Protein AF-A0A955HX61-F1 (afdb_monomer_lite)

Radius of gyration: 13.35 Å; chains: 1; bounding box: 36×31×33 Å

Structure (mmCIF, N/CA/C/O backbone):
data_AF-A0A955HX61-F1
#
_entry.id   AF-A0A955HX61-F1
#
loop_
_atom_site.group_PDB
_atom_site.id
_atom_site.type_symbol
_atom_site.label_atom_id
_atom_site.label_alt_id
_atom_site.label_comp_id
_atom_site.label_asym_id
_atom_site.label_entity_id
_atom_site.label_seq_id
_atom_site.pdbx_PDB_ins_code
_atom_site.Cartn_x
_atom_site.Cartn_y
_atom_site.Cartn_z
_atom_site.occupancy
_atom_site.B_iso_or_equiv
_atom_site.auth_seq_id
_atom_site.auth_comp_id
_atom_site.auth_asym_id
_atom_site.auth_atom_id
_atom_site.pdbx_PDB_model_num
ATOM 1 N N . MET A 1 1 ? -21.111 -5.993 2.579 1.00 49.50 1 MET A N 1
ATOM 2 C CA . MET A 1 1 ? -20.091 -5.885 1.516 1.00 49.50 1 MET A CA 1
ATOM 3 C C . MET A 1 1 ? -18.856 -5.320 2.185 1.00 49.50 1 MET A C 1
ATOM 5 O O . MET A 1 1 ? -18.956 -4.225 2.707 1.00 49.50 1 MET A O 1
ATOM 9 N N . THR A 1 2 ? -17.769 -6.080 2.291 1.00 59.91 2 THR A N 1
ATOM 10 C CA . THR A 1 2 ? -16.549 -5.615 2.974 1.00 59.91 2 THR A CA 1
ATOM 11 C C . THR A 1 2 ? -15.869 -4.562 2.107 1.00 59.91 2 THR A C 1
ATOM 13 O O . THR A 1 2 ? -15.584 -4.835 0.937 1.00 59.91 2 THR A O 1
ATOM 16 N N . ASN A 1 3 ? -15.641 -3.366 2.647 1.00 86.88 3 ASN A N 1
ATOM 17 C CA . ASN A 1 3 ? -15.014 -2.278 1.902 1.00 86.88 3 ASN A CA 1
ATOM 18 C C . ASN A 1 3 ? -13.504 -2.544 1.815 1.00 86.88 3 ASN A C 1
ATOM 20 O O . ASN A 1 3 ? -12.787 -2.413 2.807 1.00 86.88 3 ASN A O 1
ATOM 24 N N . ARG A 1 4 ? -13.035 -3.014 0.654 1.00 89.56 4 ARG A N 1
ATOM 25 C CA . ARG A 1 4 ? -11.665 -3.510 0.463 1.00 89.56 4 ARG A CA 1
ATOM 26 C C . ARG A 1 4 ? -10.914 -2.666 -0.555 1.00 89.56 4 ARG A C 1
ATOM 28 O O . ARG A 1 4 ? -11.460 -2.392 -1.615 1.00 89.56 4 ARG A O 1
ATOM 35 N N . ALA A 1 5 ? -9.654 -2.348 -0.287 1.00 91.38 5 ALA A N 1
ATOM 36 C CA . ALA A 1 5 ? -8.765 -1.655 -1.218 1.00 91.38 5 ALA A CA 1
ATOM 37 C C . ALA A 1 5 ? -7.585 -2.540 -1.644 1.00 91.38 5 ALA A C 1
ATOM 39 O O . ALA A 1 5 ? -7.287 -3.564 -1.022 1.00 91.38 5 ALA A O 1
ATOM 40 N N . THR A 1 6 ? -6.917 -2.151 -2.726 1.00 92.12 6 THR A N 1
ATOM 41 C CA . THR A 1 6 ? -5.614 -2.694 -3.117 1.00 92.12 6 THR A CA 1
ATOM 42 C C . THR A 1 6 ? -4.576 -1.589 -3.032 1.00 92.12 6 THR A C 1
ATOM 44 O O . THR A 1 6 ? -4.769 -0.530 -3.619 1.00 92.12 6 THR A O 1
ATOM 47 N N . ILE A 1 7 ? -3.480 -1.841 -2.321 1.00 92.31 7 ILE A N 1
ATOM 48 C CA . ILE A 1 7 ? -2.403 -0.880 -2.093 1.00 92.31 7 ILE A CA 1
ATOM 49 C C . ILE A 1 7 ? -1.129 -1.369 -2.782 1.00 92.31 7 ILE A C 1
ATOM 51 O O . ILE A 1 7 ? -0.712 -2.511 -2.593 1.00 92.31 7 ILE A O 1
ATOM 55 N N . PHE A 1 8 ? -0.480 -0.497 -3.547 1.00 91.31 8 PHE A N 1
ATOM 56 C CA . PHE A 1 8 ? 0.835 -0.741 -4.135 1.00 91.31 8 PHE A CA 1
ATOM 57 C C . PHE A 1 8 ? 1.891 0.158 -3.494 1.00 91.31 8 PHE A C 1
ATOM 59 O O . PHE A 1 8 ? 1.782 1.381 -3.531 1.00 91.31 8 PHE A O 1
ATOM 66 N N . LEU A 1 9 ? 2.936 -0.455 -2.946 1.00 90.94 9 LEU A N 1
ATOM 67 C CA . LEU A 1 9 ? 4.087 0.220 -2.349 1.00 90.94 9 LEU A CA 1
ATOM 68 C C . LEU A 1 9 ? 5.336 0.063 -3.223 1.00 90.94 9 LEU A C 1
ATOM 70 O O . LEU A 1 9 ? 5.374 -0.735 -4.168 1.00 90.94 9 LEU A O 1
ATOM 74 N N . ASN A 1 10 ? 6.371 0.841 -2.907 1.00 87.38 10 ASN A N 1
ATOM 75 C CA . ASN A 1 10 ? 7.612 0.926 -3.678 1.00 87.38 10 ASN A CA 1
ATOM 76 C C . ASN A 1 10 ? 8.655 -0.149 -3.301 1.00 87.38 10 ASN A C 1
ATOM 78 O O . ASN A 1 10 ? 9.840 0.134 -3.127 1.00 87.38 10 ASN A O 1
ATOM 82 N N . GLY A 1 11 ? 8.223 -1.397 -3.149 1.00 86.31 11 GLY A N 1
ATOM 83 C CA . GLY A 1 11 ? 9.109 -2.542 -2.942 1.00 86.31 11 GLY A CA 1
ATOM 84 C C . GLY A 1 11 ? 9.260 -3.395 -4.197 1.00 86.31 11 GLY A C 1
ATOM 85 O O . GLY A 1 11 ? 9.202 -2.927 -5.338 1.00 86.31 11 GLY A O 1
ATOM 86 N N . ARG A 1 12 ? 9.436 -4.699 -3.984 1.00 85.19 12 ARG A N 1
ATOM 87 C CA . ARG A 1 12 ? 9.534 -5.690 -5.048 1.00 85.19 12 ARG A CA 1
ATOM 88 C C . ARG A 1 12 ? 8.236 -5.724 -5.840 1.00 85.19 12 ARG A C 1
ATOM 90 O O . ARG A 1 12 ? 7.160 -6.011 -5.315 1.00 85.19 12 ARG A O 1
ATOM 97 N N . ARG A 1 13 ? 8.380 -5.490 -7.141 1.00 86.06 13 ARG A N 1
ATOM 98 C CA . ARG A 1 13 ? 7.263 -5.412 -8.080 1.00 86.06 13 ARG A CA 1
ATOM 99 C C . ARG A 1 13 ? 6.501 -6.742 -8.118 1.00 86.06 13 ARG A C 1
ATOM 101 O O . ARG A 1 13 ? 7.118 -7.782 -8.379 1.00 86.06 13 ARG A O 1
ATOM 108 N N . PRO A 1 14 ? 5.181 -6.733 -7.884 1.00 81.38 14 PRO A N 1
ATOM 109 C CA . PRO A 1 14 ? 4.358 -7.920 -8.048 1.00 81.38 14 PRO A CA 1
ATOM 110 C C . PRO A 1 14 ? 4.264 -8.304 -9.532 1.00 81.38 14 PRO A C 1
ATOM 112 O O . PRO A 1 14 ? 4.343 -7.460 -10.425 1.00 81.38 14 PRO A O 1
ATOM 115 N N . THR A 1 15 ? 4.088 -9.595 -9.813 1.00 76.25 15 THR A N 1
ATOM 116 C CA . THR A 1 15 ? 3.858 -10.071 -11.187 1.00 76.25 15 THR A CA 1
ATOM 117 C C . THR A 1 15 ? 2.365 -10.124 -11.492 1.00 76.25 15 THR A C 1
ATOM 119 O O . THR A 1 15 ? 1.567 -10.344 -10.585 1.00 76.25 15 THR A O 1
ATOM 122 N N . LYS A 1 16 ? 1.964 -10.028 -12.770 1.00 69.81 16 LYS A N 1
ATOM 123 C CA . LYS A 1 16 ? 0.547 -10.138 -13.186 1.00 69.81 16 LYS A CA 1
ATOM 124 C C . LYS A 1 16 ? -0.162 -11.408 -12.687 1.00 69.81 16 LYS A C 1
ATOM 126 O O . LYS A 1 16 ? -1.375 -11.405 -12.575 1.00 69.81 16 LYS A O 1
ATOM 131 N N . LYS A 1 17 ? 0.577 -12.481 -12.373 1.00 67.00 17 LYS A N 1
ATOM 132 C CA . LYS A 1 17 ? 0.024 -13.719 -11.790 1.00 67.00 17 LYS A CA 1
ATOM 133 C C . LYS A 1 17 ? -0.323 -13.594 -10.303 1.00 67.00 17 LYS A C 1
ATOM 135 O O . LYS A 1 17 ? -1.155 -14.339 -9.808 1.00 67.00 17 LYS A O 1
ATOM 140 N N . THR A 1 18 ? 0.362 -12.706 -9.588 1.00 69.19 18 THR A N 1
ATOM 141 C CA . THR A 1 18 ? 0.196 -12.465 -8.144 1.00 69.19 18 THR A CA 1
ATOM 142 C C . THR A 1 18 ? -0.863 -11.397 -7.867 1.00 69.19 18 THR A C 1
ATOM 144 O O . THR A 1 18 ? -1.409 -11.309 -6.771 1.00 69.19 18 THR A O 1
ATOM 147 N N . ILE A 1 19 ? -1.131 -10.574 -8.876 1.00 71.25 19 ILE A N 1
ATOM 148 C CA . ILE A 1 19 ? -2.093 -9.487 -8.855 1.00 71.25 19 ILE A CA 1
ATOM 149 C C . ILE A 1 19 ? -3.469 -10.058 -9.227 1.00 71.25 19 ILE A C 1
ATOM 151 O O . ILE A 1 19 ? -3.643 -10.596 -10.318 1.00 71.25 19 ILE A O 1
ATOM 155 N N . GLY A 1 20 ? -4.430 -9.986 -8.304 1.00 67.69 20 GLY A N 1
ATOM 156 C CA . GLY A 1 20 ? -5.806 -10.437 -8.535 1.00 67.69 20 GLY A CA 1
ATOM 157 C C . GLY A 1 20 ? -6.630 -9.466 -9.394 1.00 67.69 20 GLY A C 1
ATOM 158 O O . GLY A 1 20 ? -6.133 -8.449 -9.868 1.00 67.69 20 GLY A O 1
ATOM 159 N N . ALA A 1 21 ? -7.919 -9.766 -9.578 1.00 66.06 21 ALA A N 1
ATOM 160 C CA . ALA A 1 21 ? -8.840 -8.872 -10.280 1.00 66.06 21 ALA A CA 1
ATOM 161 C C . ALA A 1 21 ? -9.142 -7.597 -9.466 1.00 66.06 21 ALA A C 1
ATOM 163 O O . ALA A 1 21 ? -9.458 -7.666 -8.273 1.00 66.06 21 ALA A O 1
ATOM 164 N N . PHE A 1 22 ? -9.112 -6.445 -10.138 1.00 69.38 22 PHE A N 1
ATOM 165 C CA . PHE A 1 22 ? -9.364 -5.132 -9.547 1.00 69.38 22 PHE A CA 1
ATOM 166 C C . PHE A 1 22 ? -10.808 -4.682 -9.773 1.00 69.38 22 PHE A C 1
ATOM 168 O O . PHE A 1 22 ? -11.099 -3.936 -10.699 1.00 69.38 22 PHE A O 1
ATOM 175 N N . ASN A 1 23 ? -11.729 -5.144 -8.931 1.00 73.31 23 ASN A N 1
ATOM 176 C CA . ASN A 1 23 ? -13.075 -4.560 -8.857 1.00 73.31 23 ASN A CA 1
ATOM 177 C C . ASN A 1 23 ? -13.242 -3.750 -7.564 1.00 73.31 23 ASN A C 1
ATOM 179 O O . ASN A 1 23 ? -14.197 -3.946 -6.815 1.00 73.31 23 ASN A O 1
ATOM 183 N N . ARG A 1 24 ? -12.217 -2.967 -7.221 1.00 84.69 24 ARG A N 1
ATOM 184 C CA . ARG A 1 24 ? -12.083 -2.276 -5.938 1.00 84.69 24 ARG A CA 1
ATOM 185 C C . ARG A 1 24 ? -11.104 -1.102 -6.063 1.00 84.69 24 ARG A C 1
ATOM 187 O O . ARG A 1 24 ? -10.272 -1.164 -6.969 1.00 84.69 24 ARG A O 1
ATOM 194 N N . PRO A 1 25 ? -11.151 -0.105 -5.162 1.00 87.56 25 PRO A N 1
ATOM 195 C CA . PRO A 1 25 ? -10.249 1.039 -5.216 1.00 87.56 25 PRO A CA 1
ATOM 196 C C . PRO A 1 25 ? -8.782 0.614 -5.135 1.00 87.56 25 PRO A C 1
ATOM 198 O O . PRO A 1 25 ? -8.389 -0.175 -4.266 1.00 87.56 25 PRO A O 1
ATOM 201 N N . ILE A 1 26 ? -7.982 1.161 -6.042 1.00 89.69 26 ILE A N 1
ATOM 202 C CA . ILE A 1 26 ? -6.545 0.954 -6.143 1.00 89.69 26 ILE A CA 1
ATOM 203 C C . ILE A 1 26 ? -5.838 2.219 -5.668 1.00 89.69 26 ILE A C 1
ATOM 205 O O . ILE A 1 26 ? -6.016 3.301 -6.222 1.00 89.69 26 ILE A O 1
ATOM 209 N N . MET A 1 27 ? -4.996 2.067 -4.658 1.00 91.12 27 MET A N 1
ATOM 210 C CA . MET A 1 27 ? -4.160 3.130 -4.119 1.00 91.12 27 MET A CA 1
ATOM 211 C C . MET A 1 27 ? -2.699 2.758 -4.334 1.00 91.12 27 MET A C 1
ATOM 213 O O . MET A 1 27 ? -2.323 1.591 -4.208 1.00 91.12 27 MET A O 1
ATOM 217 N N . CYS A 1 28 ? -1.847 3.718 -4.660 1.00 90.50 28 CYS A N 1
ATOM 218 C CA . CYS A 1 28 ? -0.417 3.457 -4.750 1.00 90.50 28 CYS A CA 1
ATOM 219 C C . CYS A 1 28 ? 0.408 4.598 -4.173 1.00 90.50 28 CYS A C 1
ATOM 221 O O . CYS A 1 28 ? -0.022 5.751 -4.187 1.00 90.50 28 CYS A O 1
ATOM 223 N N . SER A 1 29 ? 1.609 4.274 -3.696 1.00 89.25 29 SER A N 1
ATOM 224 C CA . SER A 1 29 ? 2.589 5.311 -3.392 1.00 89.25 29 SER A CA 1
ATOM 225 C C . SER A 1 29 ? 3.122 5.943 -4.680 1.00 89.25 29 SER A C 1
ATOM 227 O O . SER A 1 29 ? 3.107 5.306 -5.741 1.00 89.25 29 SER A O 1
ATOM 229 N N . ASP A 1 30 ? 3.626 7.174 -4.605 1.00 81.94 30 ASP A N 1
ATOM 230 C CA . ASP A 1 30 ? 4.264 7.846 -5.749 1.00 81.94 30 ASP A CA 1
ATOM 231 C C . ASP A 1 30 ? 5.389 6.984 -6.363 1.00 81.94 30 ASP A C 1
ATOM 233 O O . ASP A 1 30 ? 5.437 6.732 -7.570 1.00 81.94 30 ASP A O 1
ATOM 237 N N . GLY A 1 31 ? 6.229 6.377 -5.517 1.00 81.62 31 GLY A N 1
ATOM 238 C CA . GLY A 1 31 ? 7.261 5.441 -5.974 1.00 81.62 31 GLY A CA 1
ATOM 239 C C . GLY A 1 31 ? 6.704 4.215 -6.714 1.00 81.62 31 GLY A C 1
ATOM 240 O O . GLY A 1 31 ? 7.316 3.734 -7.673 1.00 81.62 31 GLY A O 1
ATOM 241 N N . ALA A 1 32 ? 5.522 3.729 -6.323 1.00 86.50 32 ALA A N 1
ATOM 242 C CA . ALA A 1 32 ? 4.883 2.586 -6.963 1.00 86.50 32 ALA A CA 1
ATOM 243 C C . ALA A 1 32 ? 4.256 2.920 -8.326 1.00 86.50 32 ALA A C 1
ATOM 245 O O . ALA A 1 32 ? 4.239 2.064 -9.218 1.00 86.50 32 ALA A O 1
ATOM 246 N N . LEU A 1 33 ? 3.815 4.166 -8.535 1.00 84.19 33 LEU A N 1
ATOM 247 C CA . LEU A 1 33 ? 3.210 4.618 -9.793 1.00 84.19 33 LEU A CA 1
ATOM 248 C C . LEU A 1 33 ? 4.090 4.286 -11.012 1.00 84.19 33 LEU A C 1
ATOM 250 O O . LEU A 1 33 ? 3.586 3.829 -12.042 1.00 84.19 33 LEU A O 1
ATOM 254 N N . LYS A 1 34 ? 5.417 4.413 -10.850 1.00 81.12 34 LYS A N 1
ATOM 255 C CA . LYS A 1 34 ? 6.439 4.151 -11.881 1.00 81.12 34 LYS A CA 1
ATOM 256 C C . LYS A 1 34 ? 6.369 2.742 -12.475 1.00 81.12 34 LYS A C 1
ATOM 258 O O . LYS A 1 34 ? 6.731 2.557 -13.635 1.00 81.12 34 LYS A O 1
ATOM 263 N N . TYR A 1 35 ? 5.937 1.739 -11.705 1.00 83.56 35 TYR A N 1
ATOM 264 C CA . TYR A 1 35 ? 5.801 0.363 -12.197 1.00 83.56 35 TYR A CA 1
ATOM 265 C C . TYR A 1 35 ? 4.347 -0.076 -12.394 1.00 83.56 35 TYR A C 1
ATOM 267 O O . TYR A 1 35 ? 4.098 -0.973 -13.198 1.00 83.56 35 TYR A O 1
ATOM 275 N N . VAL A 1 36 ? 3.393 0.539 -11.693 1.00 84.00 36 VAL A N 1
ATOM 276 C CA . VAL A 1 36 ? 1.961 0.224 -11.800 1.00 84.00 36 VAL A CA 1
ATOM 277 C C . VAL A 1 36 ? 1.416 0.619 -13.179 1.00 84.00 36 VAL A C 1
ATOM 279 O O . VAL A 1 36 ? 0.721 -0.182 -13.807 1.00 84.00 36 VAL A O 1
ATOM 282 N N . GLN A 1 37 ? 1.813 1.781 -13.714 1.00 79.81 37 GLN A N 1
ATOM 283 C CA . GLN A 1 37 ? 1.379 2.231 -15.045 1.00 79.81 37 GLN A CA 1
ATOM 284 C C . GLN A 1 37 ? 1.790 1.263 -16.180 1.00 79.81 37 GLN A C 1
ATOM 286 O O . GLN A 1 37 ? 0.909 0.826 -16.925 1.00 79.81 37 GLN A O 1
ATOM 291 N N . PRO A 1 38 ? 3.065 0.823 -16.303 1.00 81.12 38 PRO A N 1
ATOM 292 C CA . PRO A 1 38 ? 3.462 -0.187 -17.293 1.00 81.12 38 PRO A CA 1
ATOM 293 C C . PRO A 1 38 ? 2.744 -1.538 -17.175 1.00 81.12 38 PRO A C 1
ATOM 295 O O . PRO A 1 38 ? 2.695 -2.301 -18.142 1.00 81.12 38 PRO A O 1
ATOM 298 N N . LEU A 1 39 ? 2.194 -1.874 -16.003 1.00 79.69 39 LEU A N 1
ATOM 299 C CA . LEU A 1 39 ? 1.423 -3.106 -15.818 1.00 79.69 39 LEU A CA 1
ATOM 300 C C . LEU A 1 39 ? 0.008 -3.019 -16.415 1.00 79.69 39 LEU A C 1
ATOM 302 O O . LEU A 1 39 ? -0.650 -4.059 -16.525 1.00 79.69 39 LEU A O 1
ATOM 306 N N . GLY A 1 40 ? -0.422 -1.832 -16.857 1.00 79.94 40 GLY A N 1
ATOM 307 C CA . GLY A 1 40 ? -1.773 -1.559 -17.352 1.00 79.94 40 GLY A CA 1
ATOM 308 C C . GLY A 1 40 ? -2.790 -1.372 -16.227 1.00 79.94 40 GLY A C 1
ATOM 309 O O . GLY A 1 40 ? -3.980 -1.577 -16.440 1.00 79.94 40 GLY A O 1
ATOM 310 N N . ILE A 1 41 ? -2.317 -1.045 -15.023 1.00 82.62 41 ILE A N 1
ATOM 311 C CA . ILE A 1 41 ? -3.153 -0.813 -13.848 1.00 82.62 41 ILE A CA 1
ATOM 312 C C . ILE A 1 41 ? -3.322 0.697 -13.699 1.00 82.62 41 ILE A C 1
ATOM 314 O O . ILE A 1 41 ? -2.333 1.425 -13.622 1.00 82.62 41 ILE A O 1
ATOM 318 N N . ALA A 1 42 ? -4.569 1.158 -13.658 1.00 82.88 42 ALA A N 1
ATOM 319 C CA . ALA A 1 42 ? -4.901 2.551 -13.397 1.00 82.88 42 ALA A CA 1
ATOM 320 C C . ALA A 1 42 ? -5.239 2.708 -11.903 1.00 82.88 42 ALA A C 1
ATOM 322 O O . ALA A 1 42 ? -6.281 2.204 -11.487 1.00 82.88 42 ALA A O 1
ATOM 323 N N . PRO A 1 43 ? -4.369 3.329 -11.084 1.00 86.00 43 PRO A N 1
ATOM 324 C CA . PRO A 1 43 ? -4.697 3.612 -9.692 1.00 86.00 43 PRO A CA 1
ATOM 325 C C . PRO A 1 43 ? -5.787 4.685 -9.605 1.00 86.00 43 PRO A C 1
ATOM 327 O O . PRO A 1 43 ? -5.777 5.631 -10.382 1.00 86.00 43 PRO A O 1
ATOM 330 N N . ASP A 1 44 ? -6.695 4.575 -8.642 1.00 88.06 44 ASP A N 1
ATOM 331 C CA . ASP A 1 44 ? -7.676 5.625 -8.343 1.00 88.06 44 ASP A CA 1
ATOM 332 C C . ASP A 1 44 ? -7.026 6.763 -7.545 1.00 88.06 44 ASP A C 1
ATOM 334 O O . ASP A 1 44 ? -7.331 7.941 -7.750 1.00 88.06 44 ASP A O 1
ATOM 338 N N . PHE A 1 45 ? -6.098 6.403 -6.650 1.00 88.38 45 PHE A N 1
ATOM 339 C CA . PHE A 1 45 ? -5.405 7.334 -5.766 1.00 88.38 45 PHE A CA 1
ATOM 340 C C . PHE A 1 45 ? -3.894 7.117 -5.791 1.00 88.38 45 PHE A C 1
ATOM 342 O O . PHE A 1 45 ? -3.411 5.991 -5.656 1.00 88.38 45 PHE A O 1
ATOM 349 N N . VAL A 1 46 ? -3.148 8.212 -5.906 1.00 88.19 46 VAL A N 1
ATOM 350 C CA . VAL A 1 46 ? -1.693 8.237 -5.733 1.00 88.19 46 VAL A CA 1
ATOM 351 C C . VAL A 1 46 ? -1.396 9.107 -4.527 1.00 88.19 46 VAL A C 1
ATOM 353 O O . VAL A 1 46 ? -1.808 10.264 -4.502 1.00 88.19 46 VAL A O 1
ATOM 356 N N . ILE A 1 47 ? -0.709 8.552 -3.534 1.00 87.75 47 ILE A N 1
ATOM 357 C CA . ILE A 1 47 ? -0.391 9.244 -2.284 1.00 87.75 47 ILE A CA 1
ATOM 358 C C . ILE A 1 47 ? 1.125 9.286 -2.110 1.00 87.75 47 ILE A C 1
ATOM 360 O O . ILE A 1 47 ? 1.805 8.282 -2.319 1.00 87.75 47 ILE A O 1
ATOM 364 N N . GLY A 1 48 ? 1.656 10.443 -1.741 1.00 79.56 48 GLY A N 1
ATOM 365 C CA . GLY A 1 48 ? 3.081 10.626 -1.487 1.00 79.56 48 GLY A CA 1
ATOM 366 C C . GLY A 1 48 ? 3.461 12.099 -1.454 1.00 79.56 48 GLY A C 1
ATOM 367 O O . GLY A 1 48 ? 2.596 12.971 -1.550 1.00 79.56 48 GLY A O 1
ATOM 368 N N . ASP A 1 49 ? 4.759 12.354 -1.327 1.00 70.12 49 ASP A N 1
ATOM 369 C CA . ASP A 1 49 ? 5.303 13.710 -1.188 1.00 70.12 49 ASP A CA 1
ATOM 370 C C . ASP A 1 49 ? 5.577 14.413 -2.523 1.00 70.12 49 ASP A C 1
ATOM 372 O O . ASP A 1 49 ? 5.828 15.610 -2.542 1.00 70.12 49 ASP A O 1
ATOM 376 N N . PHE A 1 50 ? 5.536 13.692 -3.650 1.00 71.19 50 PHE A N 1
ATOM 377 C CA . PHE A 1 50 ? 5.770 14.215 -5.010 1.00 71.19 50 PHE A CA 1
ATOM 378 C C . PHE A 1 50 ? 7.063 15.048 -5.193 1.00 71.19 50 PHE A C 1
ATOM 380 O O . PHE A 1 50 ? 7.244 15.697 -6.224 1.00 71.19 50 PHE A O 1
ATOM 387 N N . ASP A 1 51 ? 8.008 14.964 -4.248 1.00 58.62 51 ASP A N 1
ATOM 388 C CA . ASP A 1 51 ? 9.266 15.729 -4.212 1.00 58.62 51 ASP A CA 1
ATOM 389 C C . ASP A 1 51 ? 10.224 15.383 -5.368 1.00 58.62 51 ASP A C 1
ATOM 391 O O . ASP A 1 51 ? 11.145 16.129 -5.702 1.00 58.62 51 ASP A O 1
ATOM 395 N N . SER A 1 52 ? 10.024 14.233 -6.013 1.00 47.41 52 SER A N 1
ATOM 396 C CA . SER A 1 52 ? 10.912 13.706 -7.049 1.00 47.41 52 SER A CA 1
ATOM 397 C C . SER A 1 52 ? 10.229 13.676 -8.410 1.00 47.41 52 SER A C 1
ATOM 399 O O . SER A 1 52 ? 9.860 12.605 -8.885 1.00 47.41 52 SER A O 1
ATOM 401 N N . GLN A 1 53 ? 10.117 14.840 -9.057 1.00 47.94 53 GLN A N 1
ATOM 402 C CA . GLN A 1 53 ? 9.741 14.975 -10.470 1.00 47.94 53 GLN A CA 1
ATOM 403 C C . GLN A 1 53 ? 8.569 14.070 -10.875 1.00 47.94 53 GLN A C 1
ATOM 405 O O . GLN A 1 53 ? 8.760 13.077 -11.578 1.00 47.94 53 GLN A O 1
ATOM 410 N N . THR A 1 54 ? 7.344 14.403 -10.478 1.00 49.75 54 THR A N 1
ATOM 411 C CA . THR A 1 54 ? 6.179 13.899 -11.209 1.00 49.75 54 THR A CA 1
ATOM 412 C C . THR A 1 54 ? 6.075 14.739 -12.483 1.00 49.75 54 THR A C 1
ATOM 414 O O . THR A 1 54 ? 5.662 15.897 -12.392 1.00 49.75 54 THR A O 1
ATOM 417 N N . PRO A 1 55 ? 6.478 14.252 -13.676 1.00 44.91 55 PRO A N 1
ATOM 418 C CA . PRO A 1 55 ? 6.230 15.020 -14.883 1.00 44.91 55 PRO A CA 1
ATOM 419 C C . PRO A 1 55 ? 4.717 15.215 -14.990 1.00 44.91 55 PRO A C 1
ATOM 421 O O . PRO A 1 55 ? 3.946 14.270 -14.794 1.00 44.91 55 PRO A O 1
ATOM 424 N N . GLU A 1 56 ? 4.280 16.435 -15.297 1.00 49.75 56 GLU A N 1
ATOM 425 C CA . GLU A 1 56 ? 2.864 16.761 -15.525 1.00 49.75 56 GLU A CA 1
ATOM 426 C C . GLU A 1 56 ? 2.206 15.773 -16.509 1.00 49.75 56 GLU A C 1
ATOM 428 O O . GLU A 1 56 ? 1.031 15.452 -16.373 1.00 49.75 56 GLU A O 1
ATOM 433 N N . ASN A 1 57 ? 3.001 15.172 -17.404 1.00 46.59 57 ASN A N 1
ATOM 434 C CA . ASN A 1 57 ? 2.598 14.130 -18.353 1.00 46.59 57 ASN A CA 1
ATOM 435 C C . ASN A 1 57 ? 2.186 12.774 -17.746 1.00 46.59 57 ASN A C 1
ATOM 437 O O . ASN A 1 57 ? 1.621 11.953 -18.464 1.00 46.59 57 ASN A O 1
ATOM 441 N N . THR A 1 58 ? 2.466 12.499 -16.469 1.00 52.25 58 THR A N 1
ATOM 442 C CA . THR A 1 58 ? 1.994 11.272 -15.789 1.00 52.25 58 THR A CA 1
ATOM 443 C C . THR A 1 58 ? 0.672 11.453 -15.057 1.00 52.25 58 THR A C 1
ATOM 445 O O . THR A 1 58 ? 0.094 10.450 -14.633 1.00 52.25 58 THR A O 1
ATOM 448 N N . LYS A 1 59 ? 0.191 12.697 -14.916 1.00 55.12 59 LYS A N 1
ATOM 449 C CA . LYS A 1 59 ? -1.096 13.004 -14.291 1.00 55.12 59 LYS A CA 1
ATOM 450 C C . LYS A 1 59 ? -2.220 12.664 -15.261 1.00 55.12 59 LYS A C 1
ATOM 452 O O . LYS A 1 59 ? -2.567 13.449 -16.136 1.00 55.12 59 LYS A O 1
ATOM 457 N N . SER A 1 60 ? -2.779 11.465 -15.128 1.00 56.84 60 SER A N 1
ATOM 458 C CA . SER A 1 60 ? -4.035 11.144 -15.805 1.00 56.84 60 SER A CA 1
ATOM 459 C C . SER A 1 60 ? -5.183 11.859 -15.091 1.00 56.84 60 SER A C 1
ATOM 461 O O . SER A 1 60 ? -5.279 11.787 -13.868 1.00 56.84 60 SER A O 1
ATOM 463 N N . ASN A 1 61 ? -6.089 12.492 -15.844 1.00 57.19 61 A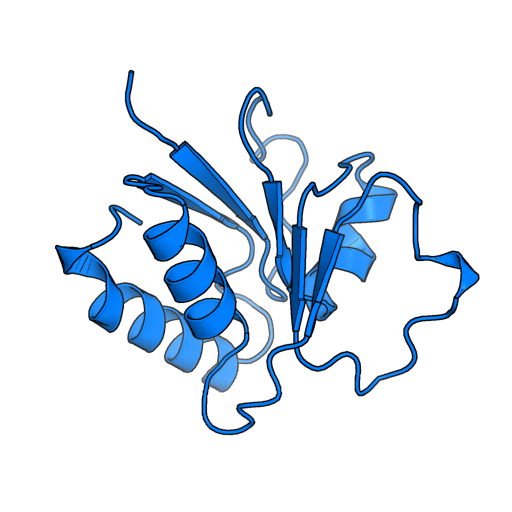SN A N 1
ATOM 464 C CA . ASN A 1 61 ? -7.270 13.183 -15.298 1.00 57.19 61 ASN A CA 1
ATOM 465 C C . ASN A 1 61 ? -8.218 12.266 -14.503 1.00 57.19 61 ASN A C 1
ATOM 467 O O . ASN A 1 61 ? -9.123 12.751 -13.831 1.00 57.19 61 ASN A O 1
ATOM 471 N N . THR A 1 62 ? -8.042 10.949 -14.597 1.00 66.69 62 THR A N 1
ATOM 472 C CA . THR A 1 62 ? -8.823 9.952 -13.853 1.00 66.69 62 THR A CA 1
ATOM 473 C C . THR A 1 62 ? -8.210 9.568 -12.507 1.00 66.69 62 THR A C 1
ATOM 475 O O . THR A 1 62 ? -8.827 8.803 -11.775 1.00 66.69 62 THR A O 1
ATOM 478 N N . VAL A 1 63 ? -7.005 10.049 -12.186 1.00 76.50 63 VAL A N 1
ATOM 479 C CA . VAL A 1 63 ? -6.252 9.659 -10.989 1.00 76.50 63 VAL A CA 1
ATOM 480 C C . VAL A 1 63 ? -6.231 10.819 -10.005 1.00 76.50 63 VAL A C 1
ATOM 482 O O . VAL A 1 63 ? -5.865 11.940 -10.357 1.00 76.50 63 VAL A O 1
ATOM 485 N N . THR A 1 64 ? -6.604 10.553 -8.755 1.00 81.25 64 THR A N 1
ATOM 486 C CA . THR A 1 64 ? -6.560 11.559 -7.692 1.00 81.25 64 THR A CA 1
ATOM 487 C C . THR A 1 64 ? -5.190 11.535 -7.023 1.00 81.25 64 THR A C 1
ATOM 489 O O . THR A 1 64 ? -4.819 10.555 -6.378 1.00 81.25 64 THR A O 1
ATOM 492 N N . TYR A 1 65 ? -4.442 12.625 -7.162 1.00 79.56 65 TYR A N 1
ATOM 493 C CA . TYR A 1 65 ? -3.160 12.819 -6.487 1.00 79.56 65 TYR A CA 1
ATOM 494 C C . TYR A 1 65 ? -3.404 13.460 -5.123 1.00 79.56 65 TYR A C 1
ATOM 496 O O . TYR A 1 65 ? -4.044 14.507 -5.037 1.00 79.56 65 TYR A O 1
ATOM 504 N N . VAL A 1 66 ? -2.931 12.811 -4.064 1.00 80.25 66 VAL A N 1
ATOM 505 C CA . VAL A 1 66 ? -3.133 13.225 -2.675 1.00 80.25 66 VAL A CA 1
ATOM 506 C C . VAL A 1 66 ? -1.771 13.518 -2.075 1.00 80.25 66 VAL A C 1
ATOM 508 O O . VAL A 1 66 ? -1.017 12.609 -1.732 1.00 80.25 66 VAL A O 1
ATOM 511 N N . GLU A 1 67 ? -1.456 14.802 -1.988 1.00 76.62 67 GLU A N 1
ATOM 512 C CA . GLU A 1 67 ? -0.239 15.282 -1.349 1.00 76.62 67 GLU A CA 1
ATOM 513 C C . GLU A 1 67 ? -0.510 15.461 0.145 1.00 76.62 67 GLU A C 1
ATOM 515 O O . GLU A 1 67 ? -1.439 16.169 0.543 1.00 76.62 67 GLU A O 1
ATOM 520 N N . LEU A 1 68 ? 0.277 14.780 0.974 1.00 70.62 68 LEU A N 1
ATOM 521 C CA . LEU A 1 68 ? 0.215 14.896 2.427 1.00 70.62 68 LEU A CA 1
ATOM 522 C C . LEU A 1 68 ? 1.573 15.385 2.908 1.00 70.62 68 LEU A C 1
ATOM 524 O O . LEU A 1 68 ? 2.509 14.603 3.023 1.00 70.62 68 LEU A O 1
ATOM 528 N N . SER A 1 69 ? 1.649 16.673 3.231 1.00 61.78 69 SER A N 1
ATOM 529 C CA . SER A 1 69 ? 2.869 17.398 3.607 1.00 61.78 69 SER A CA 1
ATOM 530 C C . SER A 1 69 ? 3.495 16.980 4.950 1.00 61.78 69 SER A C 1
ATOM 532 O O . SER A 1 69 ? 4.430 17.624 5.428 1.00 61.78 69 SER A O 1
ATOM 534 N N . ASP A 1 70 ? 3.013 15.898 5.570 1.00 71.00 70 ASP A N 1
ATOM 535 C CA . ASP A 1 70 ? 3.605 15.341 6.784 1.00 71.00 70 ASP A CA 1
ATOM 536 C C . ASP A 1 70 ? 4.832 14.485 6.455 1.00 71.00 70 ASP A C 1
ATOM 538 O O . ASP A 1 70 ? 4.742 13.286 6.190 1.00 71.00 70 ASP A O 1
ATOM 542 N N . GLN A 1 71 ? 5.999 15.115 6.524 1.00 66.12 71 GLN A N 1
ATOM 543 C CA . GLN A 1 71 ? 7.302 14.489 6.294 1.00 66.12 71 GLN A CA 1
ATOM 544 C C . GLN A 1 71 ? 7.717 13.496 7.401 1.00 66.12 71 GLN A C 1
ATOM 546 O O . GLN A 1 71 ? 8.719 12.801 7.257 1.00 66.12 71 GLN A O 1
ATOM 551 N N . ASN A 1 72 ? 6.978 13.408 8.516 1.00 71.38 72 ASN A N 1
ATOM 552 C CA . ASN A 1 72 ? 7.287 12.467 9.601 1.00 71.38 72 ASN A CA 1
ATOM 553 C C . ASN A 1 72 ? 6.597 11.110 9.436 1.00 71.38 72 ASN A C 1
ATOM 555 O O . ASN A 1 72 ? 6.860 10.196 10.220 1.00 71.38 72 ASN A O 1
ATOM 559 N N . THR A 1 73 ? 5.690 10.981 8.466 1.00 78.12 73 THR A N 1
ATOM 560 C CA . THR A 1 73 ? 4.941 9.746 8.220 1.00 78.12 73 THR A CA 1
ATOM 561 C C . THR A 1 73 ? 5.371 9.113 6.913 1.00 78.12 73 THR A C 1
ATOM 563 O O . THR A 1 73 ? 5.622 9.789 5.917 1.00 78.12 73 THR A O 1
ATOM 566 N N . THR A 1 74 ? 5.459 7.788 6.916 1.00 84.69 74 THR A N 1
ATOM 567 C CA . THR A 1 74 ? 5.798 7.037 5.705 1.00 84.69 74 THR A CA 1
ATOM 568 C C . THR A 1 74 ? 4.662 7.111 4.681 1.00 84.69 74 THR A C 1
ATOM 570 O O . THR A 1 74 ? 3.489 7.228 5.048 1.00 84.69 74 THR A O 1
ATOM 573 N N . ASP A 1 75 ? 4.979 6.943 3.393 1.00 83.75 75 ASP A N 1
ATOM 574 C CA . ASP A 1 75 ? 3.969 6.836 2.327 1.00 83.75 75 ASP A CA 1
ATOM 575 C C . ASP A 1 75 ? 2.881 5.804 2.659 1.00 83.75 75 ASP A C 1
ATOM 577 O O . ASP A 1 75 ? 1.701 6.008 2.375 1.00 83.75 75 ASP A O 1
ATOM 581 N N . PHE A 1 76 ? 3.254 4.684 3.286 1.00 89.75 76 PHE A N 1
ATOM 582 C CA . PHE A 1 76 ? 2.288 3.649 3.625 1.00 89.75 76 PHE A CA 1
ATOM 583 C C . PHE A 1 76 ? 1.346 4.072 4.759 1.00 89.75 76 PHE A C 1
ATOM 585 O O . PHE A 1 76 ? 0.147 3.818 4.666 1.00 89.75 76 PHE A O 1
ATOM 592 N N . GLU A 1 77 ? 1.835 4.768 5.790 1.00 90.25 77 GLU A N 1
ATOM 593 C CA . GLU A 1 77 ? 0.970 5.329 6.840 1.00 90.25 77 GLU A CA 1
ATOM 594 C C . GLU A 1 77 ? -0.023 6.340 6.272 1.00 90.25 77 GLU A C 1
ATOM 596 O O . GLU A 1 77 ? -1.203 6.299 6.621 1.00 90.25 77 GLU A O 1
ATOM 601 N N . LYS A 1 78 ? 0.433 7.194 5.352 1.00 89.44 78 LYS A N 1
ATOM 602 C CA . LYS A 1 78 ? -0.410 8.149 4.627 1.00 89.44 78 LYS A CA 1
ATOM 603 C C . LYS A 1 78 ? -1.524 7.435 3.857 1.00 89.44 78 LYS A C 1
ATOM 605 O O . LYS A 1 78 ? -2.695 7.793 3.990 1.00 89.44 78 LYS A O 1
ATOM 610 N N . ILE A 1 79 ? -1.187 6.379 3.109 1.00 91.38 79 ILE A N 1
ATOM 611 C CA . ILE A 1 79 ? -2.173 5.574 2.367 1.00 91.38 79 ILE A CA 1
ATOM 612 C C . ILE A 1 79 ? -3.169 4.898 3.319 1.00 91.38 79 ILE A C 1
ATOM 614 O O . ILE A 1 79 ? -4.369 4.890 3.040 1.00 91.38 79 ILE A O 1
ATOM 618 N N . LEU A 1 80 ? -2.706 4.325 4.433 1.00 91.69 80 LEU A N 1
ATOM 619 C CA . LEU A 1 80 ? -3.573 3.649 5.402 1.00 91.69 80 LEU A CA 1
ATOM 620 C C . LEU A 1 80 ? -4.514 4.628 6.111 1.00 91.69 80 LEU A C 1
ATOM 622 O O . LEU A 1 80 ? -5.702 4.336 6.235 1.00 91.69 80 LEU A O 1
ATOM 626 N N . ALA A 1 81 ? -4.024 5.803 6.512 1.00 90.56 81 ALA A N 1
ATOM 627 C CA . ALA A 1 81 ? -4.854 6.860 7.086 1.00 90.56 81 ALA A CA 1
ATOM 628 C C . ALA A 1 81 ? -5.944 7.298 6.098 1.00 90.56 81 ALA A C 1
ATOM 630 O O . ALA A 1 81 ? -7.133 7.261 6.414 1.00 90.56 81 ALA A O 1
ATOM 631 N N . PHE A 1 82 ? -5.550 7.585 4.858 1.00 90.19 82 PHE A N 1
ATOM 632 C CA . PHE A 1 82 ? -6.465 7.957 3.784 1.00 90.19 82 PHE A CA 1
ATOM 633 C C . PHE A 1 82 ? -7.504 6.867 3.462 1.00 90.19 82 PHE A C 1
ATOM 635 O O . PHE A 1 82 ? -8.668 7.163 3.171 1.00 90.19 82 PHE A O 1
ATOM 642 N N . SER A 1 83 ? -7.091 5.597 3.517 1.00 90.56 83 SER A N 1
ATOM 643 C CA . SER A 1 83 ? -7.969 4.433 3.345 1.00 90.56 83 SER A CA 1
ATOM 644 C C . SER A 1 83 ? -8.985 4.342 4.484 1.00 90.56 83 SER A C 1
ATOM 646 O O . SER A 1 83 ? -10.180 4.164 4.239 1.00 90.56 83 SER A O 1
ATOM 648 N N . SER A 1 84 ? -8.522 4.516 5.723 1.00 90.31 84 SER A N 1
ATOM 649 C CA . SER A 1 84 ? -9.360 4.483 6.921 1.00 90.31 84 SER A CA 1
ATOM 650 C C . SER A 1 84 ? -10.426 5.577 6.898 1.00 90.31 84 SER A C 1
ATOM 652 O O . SER A 1 84 ? -11.577 5.306 7.228 1.00 90.31 84 SER A O 1
ATOM 654 N N . GLU A 1 85 ? -10.081 6.798 6.487 1.00 89.94 85 GLU A N 1
ATOM 655 C CA . GLU A 1 85 ? -11.038 7.912 6.377 1.00 89.94 85 GLU A CA 1
ATOM 656 C C . GLU A 1 85 ? -12.165 7.632 5.371 1.00 89.94 85 GLU A C 1
ATOM 658 O O . GLU A 1 85 ? -13.275 8.143 5.510 1.00 89.94 85 GLU A O 1
ATOM 663 N N . ARG A 1 86 ? -11.910 6.774 4.376 1.00 87.75 86 ARG A N 1
ATOM 664 C CA . ARG A 1 86 ? -12.900 6.309 3.387 1.00 87.75 86 ARG A CA 1
ATOM 665 C C . ARG A 1 86 ? -13.668 5.065 3.830 1.00 87.75 86 ARG A C 1
ATOM 667 O O . ARG A 1 86 ? -14.424 4.498 3.040 1.00 87.75 86 ARG A O 1
ATOM 674 N N . GLY A 1 87 ? -13.467 4.627 5.071 1.00 89.38 87 GLY A N 1
ATOM 675 C CA . GLY A 1 87 ? -14.106 3.443 5.631 1.00 89.38 87 GLY A CA 1
ATOM 676 C C . GLY A 1 87 ? -13.625 2.140 4.999 1.00 89.38 87 GLY A C 1
ATOM 677 O O . GLY A 1 87 ? -14.403 1.191 4.934 1.00 89.38 87 GLY A O 1
ATOM 678 N N . VAL A 1 88 ? -12.399 2.090 4.464 1.00 91.94 88 VAL A N 1
ATOM 679 C CA . VAL A 1 88 ? -11.785 0.829 4.025 1.00 91.94 88 VAL A CA 1
ATOM 680 C C . VAL A 1 88 ? -11.501 -0.017 5.260 1.00 91.94 88 VAL A C 1
ATOM 682 O O . VAL A 1 88 ? -10.793 0.415 6.160 1.00 91.94 88 VAL A O 1
ATOM 685 N N . GLU A 1 89 ? -12.029 -1.235 5.279 1.00 91.44 89 GLU A N 1
ATOM 686 C CA . GLU A 1 89 ? -11.883 -2.182 6.391 1.00 91.44 89 GLU A CA 1
ATOM 687 C C . GLU A 1 89 ? -10.789 -3.216 6.115 1.00 91.44 89 GLU A C 1
ATOM 689 O O . GLU A 1 89 ? -10.2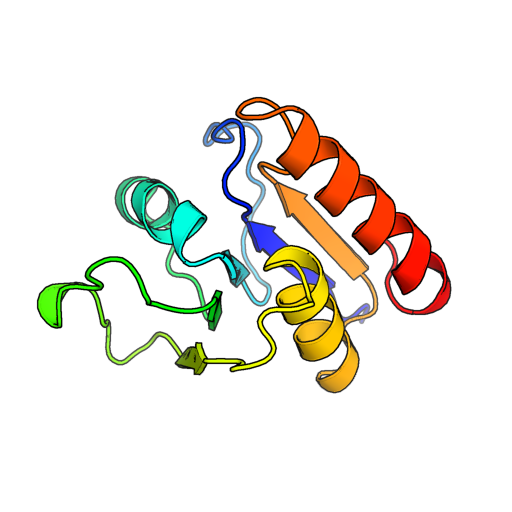65 -3.829 7.041 1.00 91.44 89 GLU A O 1
ATOM 694 N N . LYS A 1 90 ? -10.454 -3.440 4.837 1.00 91.81 90 LYS A N 1
ATOM 695 C CA . LYS A 1 90 ? -9.468 -4.440 4.419 1.00 91.81 90 LYS A CA 1
ATOM 696 C C . LYS A 1 90 ? -8.586 -3.929 3.287 1.00 91.81 90 LYS A C 1
ATOM 698 O O . LYS A 1 90 ? -9.095 -3.345 2.331 1.00 91.81 90 LYS A O 1
ATOM 703 N N . ALA A 1 91 ? -7.289 -4.199 3.328 1.00 91.69 91 ALA A N 1
ATOM 704 C CA . ALA A 1 91 ? -6.354 -3.761 2.299 1.00 91.69 91 ALA A CA 1
ATOM 705 C C . ALA A 1 91 ? -5.429 -4.894 1.852 1.00 91.69 91 ALA A C 1
ATOM 707 O O . ALA A 1 91 ? -4.741 -5.490 2.662 1.00 91.69 91 ALA A O 1
ATOM 708 N N . ASP A 1 92 ? -5.370 -5.151 0.544 1.00 90.88 92 ASP A N 1
ATOM 709 C CA 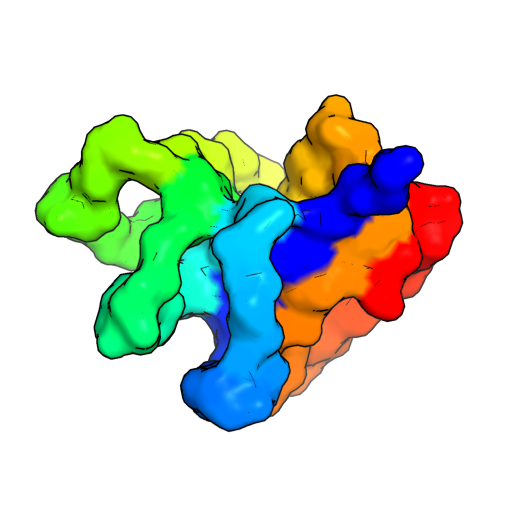. ASP A 1 92 ? -4.370 -6.064 -0.017 1.00 90.88 92 ASP A CA 1
ATOM 710 C C . ASP A 1 92 ? -3.132 -5.267 -0.412 1.00 90.88 92 ASP A C 1
ATOM 712 O O . ASP A 1 92 ? -3.189 -4.472 -1.354 1.00 90.88 92 ASP A O 1
ATOM 716 N N . VAL A 1 93 ? -2.024 -5.475 0.298 1.00 91.06 93 VAL A N 1
ATOM 717 C CA . VAL A 1 93 ? -0.797 -4.692 0.112 1.00 91.06 93 VAL A CA 1
ATOM 718 C C . VAL A 1 93 ? 0.218 -5.461 -0.726 1.00 91.06 93 VAL A C 1
ATOM 720 O O . VAL A 1 93 ? 0.655 -6.559 -0.380 1.00 91.06 93 VAL A O 1
ATOM 723 N N . TYR A 1 94 ? 0.647 -4.847 -1.823 1.00 90.69 94 TYR A N 1
ATOM 724 C C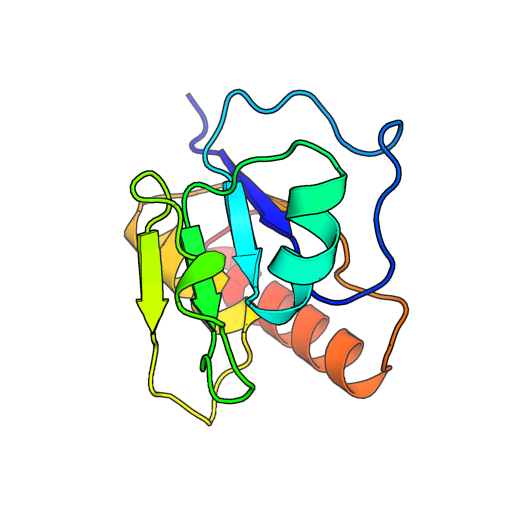A . TYR A 1 94 ? 1.676 -5.360 -2.715 1.00 90.69 94 TYR A CA 1
ATOM 725 C C . TYR A 1 94 ? 2.920 -4.483 -2.676 1.00 90.69 94 TYR A C 1
ATOM 727 O O . TYR A 1 94 ? 2.843 -3.267 -2.522 1.00 90.69 94 TYR A O 1
ATOM 735 N N . GLY A 1 95 ? 4.088 -5.101 -2.855 1.00 87.50 95 GLY A N 1
ATOM 736 C CA . GLY A 1 95 ? 5.353 -4.369 -2.852 1.00 87.50 95 GLY A CA 1
ATOM 737 C C . GLY A 1 95 ? 5.733 -3.815 -1.478 1.00 87.50 95 GLY A C 1
ATOM 738 O O . GLY A 1 95 ? 6.478 -2.849 -1.413 1.00 87.50 95 GLY A O 1
ATOM 739 N N . ALA A 1 96 ? 5.250 -4.404 -0.379 1.00 85.50 96 ALA A N 1
ATOM 740 C CA . ALA A 1 96 ? 5.634 -3.974 0.968 1.00 85.50 96 ALA A CA 1
ATOM 741 C C . ALA A 1 96 ? 7.118 -4.232 1.287 1.00 85.50 96 ALA A C 1
ATOM 743 O O . ALA A 1 96 ? 7.688 -3.538 2.121 1.00 85.50 96 ALA A O 1
ATOM 744 N N . SER A 1 97 ? 7.751 -5.211 0.629 1.00 82.31 97 SER A N 1
ATOM 745 C CA . SER A 1 97 ? 9.123 -5.661 0.899 1.00 82.31 97 SER A CA 1
ATOM 746 C C . SER A 1 97 ? 9.971 -5.756 -0.372 1.00 82.31 97 SER A C 1
ATOM 748 O O . SER A 1 97 ? 9.433 -5.824 -1.475 1.00 82.31 97 SER A O 1
ATOM 750 N N . GLY A 1 98 ? 11.300 -5.825 -0.226 1.00 72.88 98 GLY A N 1
ATOM 751 C CA . GLY A 1 98 ? 12.211 -6.294 -1.281 1.00 72.88 98 GLY A CA 1
ATOM 752 C C . GLY A 1 98 ? 12.987 -5.238 -2.076 1.00 72.88 98 GLY A C 1
ATOM 753 O O . GLY A 1 98 ? 13.605 -5.613 -3.067 1.00 72.88 98 GLY A O 1
ATOM 754 N N . ASN A 1 99 ? 12.983 -3.976 -1.638 1.00 76.44 99 ASN A N 1
ATOM 755 C CA . ASN A 1 99 ? 13.984 -2.981 -2.037 1.00 76.44 99 ASN A CA 1
ATOM 756 C C . ASN A 1 99 ? 14.878 -2.669 -0.828 1.00 76.44 99 ASN A C 1
ATOM 758 O O . ASN A 1 99 ? 15.771 -3.451 -0.512 1.00 76.44 99 ASN A O 1
ATOM 762 N N . GLU A 1 100 ? 14.596 -1.585 -0.113 1.00 82.06 100 GLU A N 1
ATOM 763 C CA . GLU A 1 100 ? 15.383 -1.141 1.038 1.00 82.06 100 GLU A CA 1
ATOM 764 C C . GLU A 1 100 ? 14.776 -1.682 2.345 1.00 82.06 100 GLU A C 1
ATOM 766 O O . GLU A 1 100 ? 13.553 -1.796 2.493 1.00 82.06 100 GLU A O 1
ATOM 771 N N . GLN A 1 101 ? 15.632 -2.131 3.268 1.00 82.56 101 GLN A N 1
ATOM 772 C CA . GLN A 1 101 ? 15.183 -2.843 4.473 1.00 82.56 101 GLN A CA 1
ATOM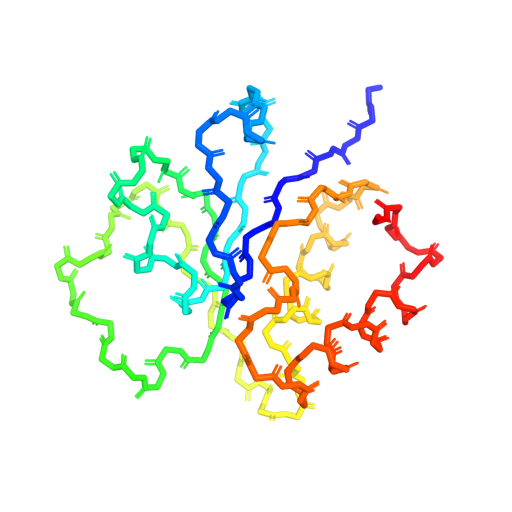 773 C C . GLN A 1 101 ? 14.604 -1.913 5.541 1.00 82.56 101 GLN A C 1
ATOM 775 O O . GLN A 1 101 ? 13.683 -2.304 6.255 1.00 82.56 101 GLN A O 1
ATOM 780 N N . ASP A 1 102 ? 15.112 -0.690 5.627 1.00 80.94 102 ASP A N 1
ATOM 781 C CA . ASP A 1 102 ? 14.550 0.404 6.417 1.00 80.94 102 ASP A CA 1
ATOM 782 C C . ASP A 1 102 ? 13.120 0.739 5.970 1.00 80.94 102 ASP A C 1
ATOM 784 O O . ASP A 1 102 ? 12.215 0.782 6.804 1.00 80.94 102 ASP A O 1
ATOM 788 N N . HIS A 1 103 ? 12.871 0.840 4.663 1.00 81.62 103 HIS A N 1
ATOM 789 C CA . HIS A 1 103 ? 11.525 1.011 4.113 1.00 81.62 103 HIS A CA 1
ATOM 790 C C . HIS A 1 103 ? 10.608 -0.175 4.422 1.00 81.62 103 HIS A C 1
ATOM 792 O O . HIS A 1 103 ? 9.446 0.017 4.779 1.00 81.62 103 HIS A O 1
ATOM 798 N N . PHE A 1 104 ? 11.110 -1.411 4.344 1.00 86.25 104 PHE A N 1
ATOM 799 C CA . PHE A 1 104 ? 10.322 -2.578 4.749 1.00 86.25 104 PHE A CA 1
ATOM 800 C C . PHE A 1 104 ? 9.953 -2.539 6.239 1.00 86.25 104 PHE A C 1
ATOM 802 O O . PHE A 1 104 ? 8.811 -2.838 6.594 1.00 86.25 104 PHE A O 1
ATOM 809 N N . LEU A 1 105 ? 10.888 -2.146 7.108 1.00 86.38 105 LEU A N 1
ATOM 810 C CA . LEU A 1 105 ? 10.629 -2.021 8.540 1.00 86.38 105 LEU A CA 1
ATOM 811 C C . LEU A 1 105 ? 9.609 -0.912 8.831 1.00 86.38 105 LEU A C 1
ATOM 813 O O . LEU A 1 105 ? 8.694 -1.126 9.626 1.00 86.38 105 LEU A O 1
ATOM 817 N N . GLY A 1 106 ? 9.713 0.225 8.136 1.00 87.94 106 GLY A N 1
ATOM 818 C CA . GLY A 1 106 ? 8.712 1.291 8.170 1.00 87.94 106 GLY A CA 1
ATOM 819 C C . GLY A 1 106 ? 7.331 0.793 7.742 1.00 87.94 106 GLY A C 1
ATOM 820 O O . GLY A 1 106 ? 6.343 1.030 8.437 1.00 87.94 106 GLY A O 1
ATOM 821 N N . ASN A 1 107 ? 7.265 -0.001 6.669 1.00 90.38 107 ASN A N 1
ATOM 822 C CA . ASN A 1 107 ? 6.004 -0.572 6.203 1.00 90.38 107 ASN A CA 1
ATOM 823 C C . ASN A 1 107 ? 5.384 -1.543 7.221 1.00 90.38 107 ASN A C 1
ATOM 825 O O . ASN A 1 107 ? 4.173 -1.532 7.442 1.00 90.38 107 ASN A O 1
ATOM 829 N N . LEU A 1 108 ? 6.203 -2.381 7.862 1.00 90.00 108 LEU A N 1
ATOM 830 C CA . LEU A 1 108 ? 5.741 -3.296 8.906 1.00 90.00 108 LEU A CA 1
ATOM 831 C C . LEU A 1 108 ? 5.237 -2.534 10.139 1.00 90.00 108 LEU A C 1
ATOM 833 O O . LEU A 1 108 ? 4.199 -2.885 10.699 1.00 90.00 108 LEU A O 1
ATOM 837 N N . HIS A 1 109 ? 5.948 -1.481 10.542 1.00 90.94 109 HIS A N 1
ATOM 838 C CA . HIS A 1 109 ? 5.534 -0.605 11.633 1.00 90.94 109 HIS A CA 1
ATOM 839 C C . HIS A 1 109 ? 4.175 0.048 11.343 1.00 90.94 109 HIS A C 1
ATOM 841 O O . HIS A 1 109 ? 3.279 0.000 12.188 1.00 90.94 109 HIS A O 1
ATOM 847 N N . ALA A 1 110 ? 3.983 0.562 10.127 1.00 91.12 110 ALA A N 1
ATOM 848 C CA . ALA A 1 110 ? 2.708 1.109 9.677 1.00 91.12 110 ALA A CA 1
ATOM 849 C C . ALA A 1 110 ? 1.583 0.062 9.742 1.00 91.12 110 ALA A C 1
ATOM 851 O O . ALA A 1 110 ? 0.540 0.309 10.347 1.00 91.12 110 ALA A O 1
ATOM 852 N N . ALA A 1 111 ? 1.806 -1.144 9.210 1.00 91.69 111 ALA A N 1
ATOM 853 C CA . ALA A 1 111 ? 0.810 -2.216 9.267 1.00 91.69 111 ALA A CA 1
ATOM 854 C C . ALA A 1 111 ? 0.403 -2.558 10.712 1.00 91.69 111 ALA A C 1
ATOM 856 O O . ALA A 1 111 ? -0.780 -2.715 11.011 1.00 91.69 111 ALA A O 1
ATOM 857 N N . LEU A 1 112 ? 1.369 -2.620 11.635 1.00 92.12 112 LEU A N 1
ATOM 858 C CA . LEU A 1 112 ? 1.100 -2.871 13.052 1.00 92.12 112 LEU A CA 1
ATOM 859 C C . LEU A 1 112 ? 0.291 -1.744 13.701 1.00 92.12 112 LEU A C 1
ATOM 861 O O . LEU A 1 112 ? -0.630 -2.024 14.469 1.00 92.12 112 LEU A O 1
ATOM 865 N N . ARG A 1 113 ? 0.603 -0.486 13.378 1.00 92.12 113 ARG A N 1
ATOM 866 C CA . ARG A 1 113 ? -0.098 0.694 13.902 1.00 92.12 113 ARG A CA 1
ATOM 867 C C . ARG A 1 113 ? -1.572 0.720 13.490 1.00 92.12 113 ARG A C 1
ATOM 869 O O . ARG A 1 113 ? -2.420 1.092 14.298 1.00 92.12 113 ARG A O 1
ATOM 876 N N . PHE A 1 114 ? -1.878 0.292 12.267 1.00 91.56 114 PHE A N 1
ATOM 877 C CA . PHE A 1 114 ? -3.234 0.304 11.705 1.00 91.56 114 PHE A CA 1
ATOM 878 C C . PHE A 1 114 ? -3.994 -1.022 11.843 1.00 91.56 114 PHE A C 1
ATOM 880 O O . PHE A 1 114 ? -5.152 -1.089 11.441 1.00 91.56 114 PHE A O 1
ATOM 887 N N . LYS A 1 115 ? -3.405 -2.049 12.468 1.00 90.38 115 LYS A N 1
ATOM 888 C CA . LYS A 1 115 ? -3.993 -3.394 12.621 1.00 90.38 115 LYS A CA 1
ATOM 889 C C . LYS A 1 115 ? -5.421 -3.413 1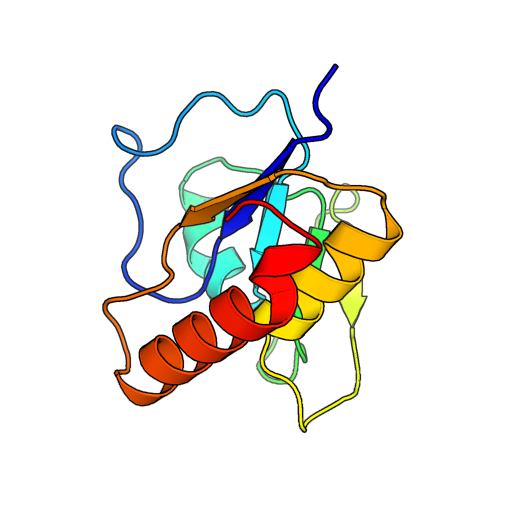3.191 1.00 90.38 115 LYS A C 1
ATOM 891 O O . LYS A 1 115 ? -6.200 -4.300 12.862 1.00 90.38 115 LYS A O 1
ATOM 896 N N . ASN A 1 116 ? -5.756 -2.480 14.084 1.00 89.81 116 ASN A N 1
ATOM 897 C CA . ASN A 1 116 ? -7.087 -2.415 14.708 1.00 89.81 116 ASN A CA 1
ATOM 898 C C . ASN A 1 116 ? -8.115 -1.641 13.867 1.00 89.81 116 ASN A C 1
ATOM 900 O O . ASN A 1 116 ? -9.292 -1.622 14.217 1.00 89.81 116 ASN A O 1
ATOM 904 N N . THR A 1 117 ? -7.666 -0.991 12.796 1.00 90.25 117 THR A N 1
ATOM 905 C CA . THR A 1 117 ? -8.478 -0.121 11.942 1.00 90.25 117 THR A CA 1
ATOM 906 C C . THR A 1 117 ? -8.695 -0.744 10.566 1.00 90.25 117 THR A C 1
ATOM 908 O O . THR A 1 117 ? -9.791 -0.658 10.023 1.00 90.25 117 THR A O 1
ATOM 911 N N . ILE A 1 118 ? -7.660 -1.382 10.013 1.00 91.12 118 ILE A N 1
ATOM 912 C CA . ILE A 1 118 ? -7.671 -2.023 8.698 1.00 91.12 118 ILE A CA 1
ATOM 913 C C . ILE A 1 118 ? -7.073 -3.426 8.833 1.00 91.12 118 ILE A C 1
ATOM 915 O O . ILE A 1 118 ? -5.994 -3.601 9.398 1.00 91.12 118 ILE A O 1
ATOM 919 N N . ASP A 1 119 ? -7.765 -4.418 8.277 1.00 91.62 119 ASP A N 1
ATOM 920 C CA . ASP A 1 119 ? -7.254 -5.775 8.080 1.00 91.62 119 ASP A CA 1
ATOM 921 C C . ASP A 1 119 ? -6.304 -5.791 6.870 1.00 91.62 119 ASP A C 1
ATOM 923 O O . ASP A 1 119 ? -6.741 -5.599 5.731 1.00 91.62 119 ASP A O 1
ATOM 927 N N . ILE A 1 120 ? -5.003 -5.949 7.124 1.00 87.56 120 ILE A N 1
ATOM 928 C CA . ILE A 1 120 ? -3.910 -5.843 6.138 1.00 87.56 120 ILE A CA 1
ATOM 929 C C . ILE A 1 120 ? -3.330 -7.226 5.838 1.00 87.56 120 ILE A C 1
ATOM 931 O O . ILE A 1 120 ? -2.935 -7.914 6.807 1.00 87.56 120 ILE A O 1
#

Secondary structure (DSSP, 8-state):
---EEEEE-SSSPPPTTTS----S-EEEEHHHHHHHGGGT---SEEEE--TTT--GGG--TTSEEEE---TTS-HHHHHHHHHHHTT--EEEEES-SSS-HHHHHHHHHHHHHHTTTSB-

Sequence (120 aa):
MTNRATIFLNGRRPTKKTIGAFNRPIMCSDGALKYVQPLGIAPDFVIGDFDSQTPENTKSNTVTYVELSDQNTTDFEKILAFSSERGVEKADVYGASGNEQDHFLGNLHAALRFKNTIDI

pLDDT: mean 80.5, std 12.45, range [44.91, 92.31]

Foldseek 3Di:
DQQEEEEEEQADDDDPVRDDDPPHAYEYEPNRLVPCVVVVHDHQEYEDQCPPDPDPVSDDPNHHYHHDPPPVADSLLRVLVVCLVVVRAEYHYDRLYHDDVVSNVSSVVSCVVCVVRHHD